Protein AF-A0A1S1YW67-F1 (afdb_monomer_lite)

Sequence (62 aa):
MNDVTFEDFFEGDTGTPSKIDSLPNLTLEEEKLYRKVRSNNYRLEREKIPNDHVIKILSKKQ

Secondary structure (DSSP, 8-state):
--HHHHHHH--S-B-PPPS----TT--HHHHHHHHHHHHTTB---GGGS-HHHHHHHHHTT-

InterPro domains:
  IPR024534 Wadjet protein JetD, C-terminal [PF09983] (1-56)

Radius of gyration: 12.59 Å; chains: 1; bounding box: 27×24×31 Å

Foldseek 3Di:
DFPVQCVVQFPPDADDADPDPDDPPDDPRRRVV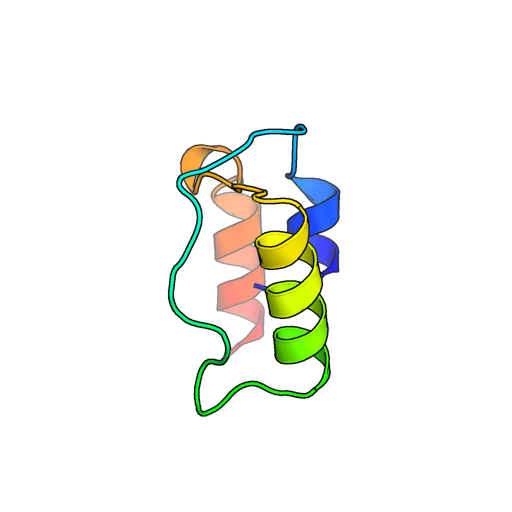VNVCRVSRGDGDPVSRDPVNVVVVVVVVD

Structure (mmCIF, N/CA/C/O backbone):
data_AF-A0A1S1YW67-F1
#
_entry.id   AF-A0A1S1YW67-F1
#
loop_
_atom_site.group_PDB
_atom_site.id
_atom_site.type_symbol
_atom_site.label_atom_id
_atom_site.label_alt_id
_atom_site.label_comp_id
_atom_site.label_asym_id
_atom_site.label_entity_id
_atom_site.label_seq_id
_atom_site.pdbx_PDB_ins_code
_atom_site.Cartn_x
_atom_site.Cartn_y
_atom_site.Cartn_z
_atom_site.occupancy
_atom_site.B_iso_or_equiv
_atom_site.auth_seq_id
_atom_site.auth_comp_id
_atom_site.auth_asym_id
_atom_site.auth_atom_id
_atom_site.pdbx_PDB_model_num
ATOM 1 N N . MET A 1 1 ? -1.039 -0.477 6.931 1.00 78.44 1 MET A N 1
ATOM 2 C CA . MET A 1 1 ? -2.036 -0.654 5.851 1.00 78.44 1 MET A CA 1
ATOM 3 C C . MET A 1 1 ? -2.511 -2.091 5.930 1.00 78.44 1 MET A C 1
ATOM 5 O O . MET A 1 1 ? -1.678 -2.939 6.211 1.00 78.44 1 MET A O 1
ATOM 9 N N . ASN A 1 2 ? -3.802 -2.358 5.759 1.00 88.00 2 ASN A N 1
ATOM 10 C CA . ASN A 1 2 ? -4.326 -3.724 5.695 1.00 88.00 2 ASN A CA 1
ATOM 11 C C . ASN A 1 2 ? -4.730 -4.070 4.256 1.00 88.00 2 ASN A C 1
ATOM 13 O O . ASN A 1 2 ? -4.772 -3.182 3.406 1.00 88.00 2 ASN A O 1
ATOM 17 N N . ASP A 1 3 ? -5.027 -5.345 4.011 1.00 91.56 3 ASP A N 1
ATOM 18 C CA . ASP A 1 3 ? -5.368 -5.862 2.679 1.00 91.56 3 ASP A CA 1
ATOM 19 C C . ASP A 1 3 ? -6.577 -5.127 2.078 1.00 91.56 3 ASP A C 1
ATOM 21 O O . ASP A 1 3 ? -6.518 -4.686 0.942 1.00 91.56 3 ASP A O 1
ATOM 25 N N . VAL A 1 4 ? -7.604 -4.838 2.889 1.00 92.44 4 VAL A N 1
ATOM 26 C CA . VAL A 1 4 ? -8.789 -4.069 2.457 1.00 92.44 4 VAL A CA 1
ATOM 27 C C . VAL A 1 4 ? -8.410 -2.701 1.886 1.00 92.44 4 VAL A C 1
ATOM 29 O O . VAL A 1 4 ? -8.809 -2.360 0.783 1.00 92.44 4 VAL A O 1
ATOM 32 N N . THR A 1 5 ? -7.584 -1.929 2.603 1.00 92.56 5 THR A N 1
ATOM 33 C CA . THR A 1 5 ? -7.133 -0.616 2.105 1.00 92.56 5 THR A CA 1
ATOM 34 C C . THR A 1 5 ? -6.292 -0.756 0.837 1.00 92.56 5 THR A C 1
ATOM 36 O O . THR A 1 5 ? -6.283 0.148 0.014 1.00 92.56 5 THR A O 1
ATOM 39 N N . PHE A 1 6 ? -5.551 -1.853 0.681 1.00 94.88 6 PHE A N 1
ATOM 40 C CA . PHE A 1 6 ? -4.782 -2.077 -0.535 1.00 94.88 6 PHE A CA 1
ATOM 41 C C . PHE A 1 6 ? -5.704 -2.361 -1.725 1.00 94.88 6 PHE A C 1
ATOM 43 O O . PHE A 1 6 ? -5.593 -1.674 -2.731 1.00 94.88 6 PHE A O 1
ATOM 50 N N . GLU A 1 7 ? -6.648 -3.294 -1.597 1.00 94.19 7 GLU A N 1
ATOM 51 C CA . GLU A 1 7 ? -7.590 -3.636 -2.673 1.00 94.19 7 GLU A CA 1
ATOM 52 C C . GLU A 1 7 ? -8.495 -2.462 -3.074 1.00 94.19 7 GLU A C 1
ATOM 54 O O . GLU A 1 7 ? -8.781 -2.297 -4.256 1.00 94.19 7 GLU A O 1
ATOM 59 N N . ASP A 1 8 ? -8.904 -1.621 -2.119 1.00 95.00 8 ASP A N 1
ATOM 60 C CA . ASP A 1 8 ? -9.783 -0.474 -2.387 1.00 95.00 8 ASP A CA 1
ATOM 61 C C . ASP A 1 8 ? -9.113 0.621 -3.243 1.00 95.00 8 ASP A C 1
ATOM 63 O O . ASP A 1 8 ? -9.806 1.349 -3.953 1.00 95.00 8 ASP A O 1
ATOM 67 N N . PHE A 1 9 ? -7.784 0.774 -3.160 1.00 95.69 9 PHE A N 1
ATOM 68 C CA . PHE A 1 9 ? -7.064 1.913 -3.759 1.00 95.69 9 PHE A CA 1
ATOM 69 C C . PHE A 1 9 ? -5.940 1.521 -4.723 1.00 95.69 9 PHE A C 1
ATOM 71 O O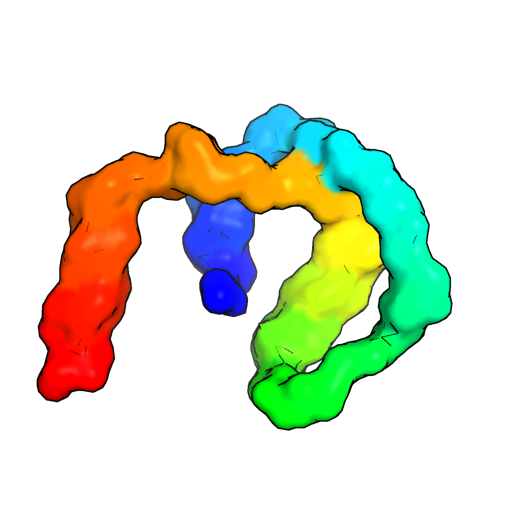 . PHE A 1 9 ? -5.302 2.393 -5.316 1.00 95.69 9 PHE A O 1
ATOM 78 N N . PHE A 1 10 ? -5.652 0.231 -4.879 1.00 95.75 10 PHE A N 1
ATOM 79 C CA . PHE A 1 10 ? -4.630 -0.230 -5.805 1.00 95.75 10 PHE A CA 1
ATOM 80 C C . PHE A 1 10 ? -5.138 -0.199 -7.250 1.00 95.75 10 PHE A C 1
ATOM 82 O O . PHE A 1 10 ? -6.109 -0.859 -7.601 1.00 95.75 10 PHE A O 1
ATOM 89 N N . GLU A 1 11 ? -4.432 0.529 -8.113 1.00 95.56 11 GLU A N 1
ATOM 90 C CA . GLU A 1 11 ? -4.829 0.736 -9.515 1.00 95.56 11 GLU A CA 1
ATOM 91 C C . GLU A 1 11 ? -3.944 -0.036 -10.512 1.00 95.56 11 GLU A C 1
ATOM 93 O O . GLU A 1 11 ? -3.919 0.275 -11.700 1.00 95.56 11 GLU A O 1
ATOM 98 N N . GLY A 1 12 ? -3.200 -1.046 -10.049 1.00 95.31 12 GLY A N 1
ATOM 99 C CA . GLY A 1 12 ? -2.335 -1.854 -10.916 1.00 95.31 12 GLY A CA 1
ATOM 100 C C . GLY A 1 12 ? -0.916 -1.312 -11.108 1.00 95.31 12 GLY A C 1
ATOM 101 O O . GLY A 1 12 ? -0.198 -1.812 -11.974 1.00 95.31 12 GLY A O 1
ATOM 102 N N . ASP A 1 13 ? -0.482 -0.320 -10.323 1.00 96.00 13 ASP A N 1
ATOM 103 C CA . ASP A 1 13 ? 0.864 0.241 -10.474 1.00 96.00 13 ASP A CA 1
ATOM 104 C C . ASP A 1 13 ? 1.959 -0.733 -10.042 1.00 96.00 13 ASP A C 1
ATOM 106 O O . ASP A 1 13 ? 1.838 -1.500 -9.080 1.00 96.00 13 ASP A O 1
ATOM 110 N N . THR A 1 14 ? 3.109 -0.596 -10.692 1.00 96.25 14 THR A N 1
ATOM 111 C CA . THR A 1 14 ? 4.335 -1.288 -10.305 1.00 96.25 14 THR A CA 1
ATOM 112 C C . THR A 1 14 ? 5.361 -0.330 -9.717 1.00 96.25 14 THR A C 1
ATOM 114 O O . THR A 1 14 ? 5.444 0.831 -10.116 1.00 96.25 14 THR A O 1
ATOM 117 N N . GLY A 1 15 ? 6.173 -0.819 -8.784 1.00 93.00 15 GLY A N 1
ATOM 118 C CA . GLY A 1 15 ? 7.223 -0.049 -8.126 1.00 93.00 15 GLY A CA 1
ATOM 119 C C . GLY A 1 15 ? 8.638 -0.435 -8.541 1.00 93.00 15 GLY A C 1
ATOM 120 O O . GLY A 1 15 ? 8.886 -1.026 -9.592 1.00 93.00 15 GLY A O 1
ATOM 121 N N . THR A 1 16 ? 9.583 -0.099 -7.667 1.00 93.56 16 THR A N 1
ATOM 122 C CA . THR A 1 16 ? 10.964 -0.575 -7.749 1.00 93.56 16 THR A CA 1
ATOM 123 C C . THR A 1 16 ? 11.083 -1.889 -6.973 1.00 93.56 16 THR A C 1
ATOM 125 O O . THR A 1 16 ? 10.747 -1.896 -5.784 1.00 93.56 16 THR A O 1
ATOM 128 N N . PRO A 1 17 ? 11.611 -2.971 -7.578 1.00 93.25 17 PRO A N 1
ATOM 129 C CA . PRO A 1 17 ? 11.769 -4.247 -6.890 1.00 93.25 17 PRO A CA 1
ATOM 130 C C . PRO A 1 17 ? 12.591 -4.121 -5.603 1.00 93.25 17 PRO A C 1
ATOM 132 O O . PRO A 1 17 ? 13.697 -3.572 -5.597 1.00 93.25 17 PRO A O 1
ATOM 135 N N . SER A 1 18 ? 12.064 -4.662 -4.503 1.00 90.19 18 SER A N 1
ATOM 136 C CA . SER A 1 18 ? 12.743 -4.646 -3.206 1.00 90.19 18 SER A CA 1
ATOM 137 C C . SER A 1 18 ? 13.695 -5.832 -3.041 1.00 90.19 18 SER A C 1
ATOM 139 O O . SER A 1 18 ? 13.315 -6.992 -3.223 1.00 90.19 18 SER A O 1
ATOM 141 N N . LYS A 1 19 ? 14.922 -5.549 -2.591 1.00 92.81 19 LYS A N 1
ATOM 142 C CA . LYS A 1 19 ? 15.919 -6.568 -2.213 1.00 92.81 19 LYS A CA 1
ATOM 143 C C . LYS A 1 19 ? 15.696 -7.154 -0.814 1.00 92.81 19 LYS A C 1
ATOM 145 O O . LYS A 1 19 ? 16.400 -8.077 -0.432 1.00 92.81 19 LYS A O 1
ATOM 150 N N . ILE A 1 20 ? 14.754 -6.610 -0.047 1.00 91.88 20 ILE A N 1
ATOM 151 C CA . ILE A 1 20 ? 14.436 -7.079 1.304 1.00 91.88 20 ILE A CA 1
ATOM 152 C C . ILE A 1 20 ? 13.363 -8.159 1.182 1.00 91.88 20 ILE A C 1
ATOM 154 O O . ILE A 1 20 ? 12.317 -7.892 0.600 1.00 91.88 20 ILE A O 1
ATOM 158 N N . ASP A 1 21 ? 13.627 -9.363 1.693 1.00 86.69 21 ASP A N 1
ATOM 159 C CA . ASP A 1 21 ? 12.696 -10.502 1.627 1.00 86.69 21 ASP A CA 1
ATOM 160 C C . ASP A 1 21 ? 11.676 -10.534 2.775 1.00 86.69 21 ASP A C 1
ATOM 162 O O . ASP A 1 21 ? 10.595 -11.103 2.621 1.00 86.69 21 ASP A O 1
ATOM 166 N N . SER A 1 22 ? 11.999 -9.927 3.919 1.00 88.69 22 SER A N 1
ATOM 167 C CA . SER A 1 22 ? 11.164 -9.938 5.124 1.00 88.69 22 SER A CA 1
ATOM 168 C C . SER A 1 22 ? 11.355 -8.670 5.950 1.00 88.69 22 SER A C 1
ATOM 170 O O . SER A 1 22 ? 12.463 -8.137 6.019 1.00 88.69 22 SER A O 1
ATOM 172 N N . LEU A 1 23 ? 10.300 -8.236 6.639 1.00 91.19 23 LEU A N 1
ATOM 173 C CA . LEU A 1 23 ? 10.343 -7.124 7.589 1.00 91.19 23 LEU A CA 1
ATOM 174 C C . LEU A 1 23 ? 10.081 -7.634 9.016 1.00 91.19 23 LEU A C 1
ATOM 176 O O . LEU A 1 23 ? 9.229 -8.506 9.194 1.00 91.19 23 LEU A O 1
ATOM 180 N N . PRO A 1 24 ? 10.783 -7.109 10.037 1.00 92.94 24 PRO A N 1
ATOM 181 C CA . PRO A 1 24 ? 10.489 -7.434 11.428 1.00 92.94 24 PRO A CA 1
ATOM 182 C C . PRO A 1 24 ? 9.175 -6.775 11.884 1.00 92.94 24 PRO A C 1
ATOM 184 O O . PRO A 1 24 ? 8.777 -5.740 11.353 1.00 92.94 24 PRO A O 1
ATOM 187 N N . ASN A 1 25 ? 8.549 -7.333 12.925 1.00 94.06 25 ASN A N 1
ATOM 188 C CA . ASN A 1 25 ? 7.361 -6.781 13.601 1.00 94.06 25 ASN A CA 1
ATOM 189 C C . ASN A 1 25 ? 6.082 -6.686 12.746 1.00 94.06 25 ASN A C 1
ATOM 191 O O . ASN A 1 25 ? 5.254 -5.811 12.986 1.00 94.06 25 ASN A O 1
ATOM 195 N N . LEU A 1 26 ? 5.906 -7.579 11.770 1.00 93.31 26 LEU A N 1
ATOM 196 C CA . LEU A 1 26 ? 4.638 -7.718 11.055 1.00 93.31 26 LEU A CA 1
ATOM 197 C C . LEU A 1 26 ? 3.721 -8.715 11.766 1.00 93.31 26 LEU A C 1
ATOM 199 O O . LEU A 1 26 ? 4.163 -9.766 12.233 1.00 93.31 26 LEU A O 1
ATOM 203 N N . THR A 1 27 ? 2.427 -8.411 11.806 1.00 94.31 27 THR A N 1
ATOM 204 C CA . THR A 1 27 ? 1.399 -9.429 12.049 1.00 94.31 27 THR A CA 1
ATOM 205 C C . THR A 1 27 ? 1.326 -10.404 10.868 1.00 94.31 27 THR A C 1
ATOM 207 O O . THR A 1 27 ? 1.781 -10.098 9.765 1.00 94.31 27 THR A O 1
ATOM 210 N N . LEU A 1 28 ? 0.707 -11.573 11.066 1.00 93.31 28 LEU A N 1
ATOM 211 C CA . LEU A 1 28 ? 0.547 -12.574 10.002 1.00 93.31 28 LEU A CA 1
ATOM 212 C C . LEU A 1 28 ? -0.146 -12.001 8.752 1.00 93.31 28 LEU A C 1
ATOM 214 O O . LEU A 1 28 ? 0.235 -12.312 7.625 1.00 93.31 28 LEU A O 1
ATOM 218 N N . GLU A 1 29 ? -1.152 -11.148 8.944 1.00 93.06 29 GLU A N 1
ATOM 219 C CA . GLU A 1 29 ? -1.884 -10.524 7.838 1.00 93.06 29 GLU A CA 1
ATOM 220 C C . GLU A 1 29 ? -1.038 -9.472 7.109 1.00 93.06 29 GLU A C 1
ATOM 222 O O . GLU A 1 29 ? -1.055 -9.400 5.880 1.00 93.06 29 GLU A O 1
ATOM 227 N N . GLU A 1 30 ? -0.231 -8.701 7.839 1.00 94.50 30 GLU A N 1
ATOM 228 C CA . GLU A 1 30 ? 0.703 -7.750 7.230 1.00 94.50 30 GLU A CA 1
ATOM 229 C C . GLU A 1 30 ? 1.825 -8.460 6.467 1.00 94.50 30 GLU A C 1
ATOM 231 O O . GLU A 1 30 ? 2.220 -7.997 5.400 1.00 94.50 30 GLU A O 1
ATOM 236 N N . GLU A 1 31 ? 2.313 -9.599 6.965 1.00 94.75 31 GLU A N 1
ATOM 237 C CA . GLU A 1 31 ? 3.317 -10.406 6.269 1.00 94.75 31 GLU A CA 1
ATOM 238 C C . GLU A 1 31 ? 2.772 -10.968 4.948 1.00 94.75 31 GLU A C 1
ATOM 240 O O . GLU A 1 31 ? 3.444 -10.890 3.915 1.00 94.75 31 GLU A O 1
ATOM 245 N N . LYS A 1 32 ? 1.540 -11.493 4.946 1.00 94.50 32 LYS A N 1
ATOM 246 C CA . LYS A 1 32 ? 0.870 -11.969 3.723 1.00 94.50 32 LYS A CA 1
ATOM 247 C C . LYS A 1 32 ? 0.731 -10.851 2.694 1.00 94.50 32 LYS A C 1
ATOM 249 O O . LYS A 1 32 ? 1.112 -11.040 1.536 1.00 94.50 32 LYS A O 1
ATOM 254 N N . LEU A 1 33 ? 0.239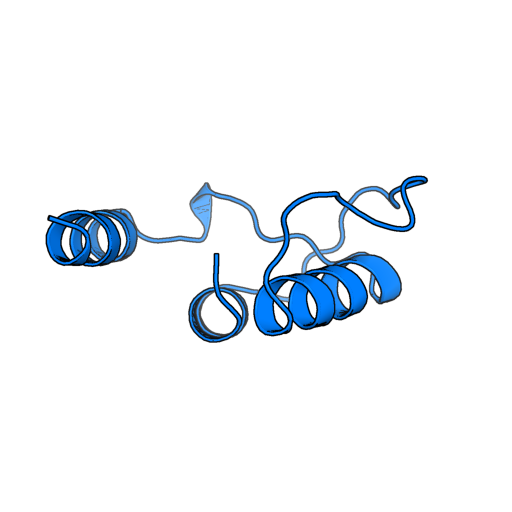 -9.686 3.122 1.00 95.50 33 LEU A N 1
ATOM 255 C CA . LEU A 1 33 ? 0.108 -8.515 2.259 1.00 95.50 33 LEU A CA 1
ATOM 256 C C . LEU A 1 33 ? 1.472 -8.073 1.718 1.00 95.50 33 LEU A C 1
ATOM 258 O O . LEU A 1 33 ? 1.620 -7.859 0.517 1.00 95.50 33 LEU A O 1
ATOM 262 N N . TYR A 1 34 ? 2.492 -8.004 2.573 1.00 94.88 34 TYR A N 1
ATOM 263 C CA . TYR A 1 34 ? 3.850 -7.653 2.166 1.00 94.88 34 TYR A CA 1
ATOM 264 C C . TYR A 1 34 ? 4.395 -8.606 1.096 1.00 94.88 34 TYR A C 1
ATOM 266 O O . TYR A 1 34 ? 4.903 -8.150 0.071 1.00 94.88 34 TYR A O 1
ATOM 274 N N . ARG A 1 35 ? 4.247 -9.923 1.290 1.00 94.12 35 ARG A N 1
ATOM 275 C CA . ARG A 1 35 ? 4.668 -10.933 0.307 1.00 94.12 35 ARG A CA 1
ATOM 276 C C . ARG A 1 35 ? 3.932 -10.759 -1.020 1.00 94.12 35 ARG A C 1
ATOM 278 O O . ARG A 1 35 ? 4.583 -10.741 -2.059 1.00 94.12 35 ARG A O 1
ATOM 285 N N . LYS A 1 36 ? 2.608 -10.563 -0.993 1.00 94.25 36 LYS A N 1
ATOM 286 C CA . LYS A 1 36 ? 1.789 -10.311 -2.193 1.00 94.25 36 LYS A CA 1
ATOM 287 C C . LYS A 1 36 ? 2.276 -9.078 -2.956 1.00 94.25 36 LYS A C 1
ATOM 289 O O . LYS A 1 36 ? 2.561 -9.176 -4.149 1.00 94.25 36 LYS A O 1
ATOM 294 N N . VAL A 1 37 ? 2.409 -7.942 -2.272 1.00 94.94 37 VAL A N 1
ATOM 295 C CA . VAL A 1 37 ? 2.856 -6.674 -2.871 1.00 94.94 37 VAL A CA 1
ATOM 296 C C . VAL A 1 37 ? 4.255 -6.828 -3.459 1.00 94.94 37 VAL A C 1
ATOM 298 O O . VAL A 1 37 ? 4.496 -6.456 -4.605 1.00 94.94 37 VAL A O 1
ATOM 301 N N . ARG A 1 38 ? 5.174 -7.443 -2.709 1.00 94.75 38 ARG A N 1
ATOM 302 C CA . ARG A 1 38 ? 6.559 -7.632 -3.135 1.00 94.75 38 ARG A CA 1
ATOM 303 C C . ARG A 1 38 ? 6.683 -8.554 -4.345 1.00 94.75 38 ARG A C 1
ATOM 305 O O . ARG A 1 38 ? 7.355 -8.187 -5.304 1.00 94.75 38 ARG A O 1
ATOM 312 N N . SER A 1 39 ? 6.073 -9.738 -4.303 1.00 94.44 39 SER A N 1
ATOM 313 C CA . SER A 1 39 ? 6.203 -10.747 -5.363 1.00 94.44 39 SER A CA 1
ATOM 314 C C . SER A 1 39 ? 5.674 -10.262 -6.708 1.00 94.44 39 SER A C 1
ATOM 316 O O . SER A 1 39 ? 6.190 -10.675 -7.740 1.00 94.44 39 SER A O 1
ATOM 318 N N . ASN A 1 40 ? 4.689 -9.363 -6.697 1.00 95.38 40 ASN A N 1
ATOM 319 C CA . ASN A 1 40 ? 4.142 -8.765 -7.910 1.00 95.38 40 ASN A CA 1
ATOM 320 C C . ASN A 1 40 ? 4.758 -7.396 -8.250 1.00 95.38 40 ASN A C 1
ATOM 322 O O . ASN A 1 40 ? 4.356 -6.769 -9.226 1.00 95.38 40 ASN A O 1
ATOM 326 N N . ASN A 1 41 ? 5.725 -6.922 -7.454 1.00 96.19 41 ASN A N 1
ATOM 327 C CA . ASN A 1 41 ? 6.301 -5.582 -7.560 1.00 96.19 41 ASN A CA 1
ATOM 328 C C . ASN A 1 41 ? 5.233 -4.471 -7.564 1.00 96.19 41 ASN A C 1
ATOM 330 O O . ASN A 1 41 ? 5.365 -3.477 -8.275 1.00 96.19 41 ASN A O 1
ATOM 334 N N . TYR A 1 42 ? 4.163 -4.641 -6.788 1.00 96.00 42 TYR A N 1
ATOM 335 C CA . TYR A 1 42 ? 3.076 -3.673 -6.717 1.00 96.00 42 TYR A CA 1
ATOM 336 C C . TYR A 1 42 ? 3.451 -2.449 -5.896 1.00 96.00 42 TYR A C 1
ATOM 338 O O . TYR A 1 42 ? 4.242 -2.510 -4.950 1.00 96.00 42 TYR A O 1
ATOM 346 N N . ARG A 1 43 ? 2.843 -1.322 -6.256 1.00 95.06 43 ARG A N 1
ATOM 347 C CA . ARG A 1 43 ? 3.022 -0.048 -5.572 1.00 95.06 43 ARG A CA 1
ATOM 34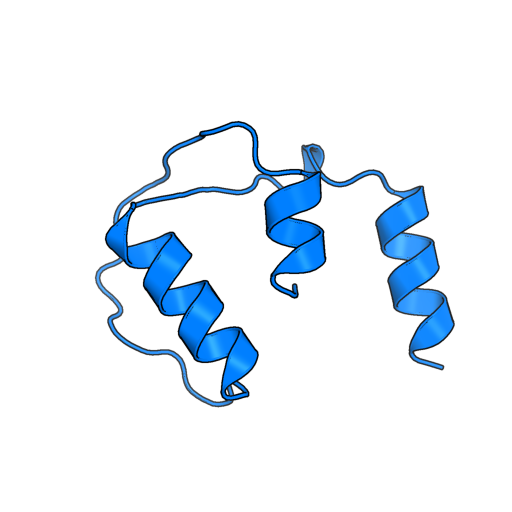8 C C . ARG A 1 43 ? 1.669 0.606 -5.345 1.00 95.06 43 ARG A C 1
ATOM 350 O O . ARG A 1 43 ? 0.870 0.710 -6.259 1.00 95.06 43 ARG A O 1
ATOM 357 N N . LEU A 1 44 ? 1.428 1.049 -4.118 1.00 93.88 44 LEU A N 1
ATOM 358 C CA . LEU A 1 44 ? 0.304 1.921 -3.799 1.00 93.88 44 LEU A CA 1
ATOM 359 C C . LEU A 1 44 ? 0.873 3.272 -3.381 1.00 93.88 44 LEU A C 1
ATOM 361 O O . LEU A 1 44 ? 1.547 3.368 -2.353 1.00 93.88 44 LEU A O 1
ATOM 365 N N . GLU A 1 45 ? 0.635 4.300 -4.188 1.00 91.19 45 GLU A N 1
ATOM 366 C CA . GLU A 1 45 ? 1.048 5.660 -3.852 1.00 91.19 45 GLU A CA 1
ATOM 367 C C . GLU A 1 45 ? 0.133 6.256 -2.790 1.00 91.19 45 GLU A C 1
ATOM 369 O O . GLU A 1 45 ? -1.083 6.074 -2.811 1.00 91.19 45 GLU A O 1
ATOM 374 N N . ARG A 1 46 ? 0.713 7.031 -1.870 1.00 88.81 46 ARG A N 1
ATOM 375 C CA . ARG A 1 46 ? -0.052 7.678 -0.795 1.00 88.81 46 ARG A CA 1
ATOM 376 C C . ARG A 1 46 ? -1.164 8.580 -1.339 1.00 88.81 46 ARG A C 1
ATOM 378 O O . ARG A 1 46 ? -2.218 8.658 -0.721 1.00 88.81 46 ARG A O 1
ATOM 385 N N . GLU A 1 47 ? -0.931 9.234 -2.475 1.00 91.81 47 GLU A N 1
ATOM 386 C CA . GLU A 1 47 ? -1.895 10.127 -3.133 1.00 91.81 47 GLU A CA 1
ATOM 387 C C . GLU A 1 47 ? -3.165 9.401 -3.605 1.00 91.81 47 GLU A C 1
ATOM 389 O O . GLU A 1 47 ? -4.203 10.040 -3.749 1.00 91.81 47 GLU A O 1
ATOM 394 N N . LYS A 1 48 ? -3.113 8.070 -3.773 1.00 91.88 48 LYS A N 1
ATOM 395 C CA . LYS A 1 48 ? -4.270 7.241 -4.151 1.00 91.88 48 LYS A CA 1
ATOM 396 C C . LYS A 1 48 ? -5.199 6.927 -2.983 1.00 91.88 48 LYS A C 1
ATOM 398 O O . LYS A 1 48 ? -6.301 6.438 -3.196 1.00 91.88 48 LYS A O 1
ATOM 403 N N . ILE A 1 49 ? 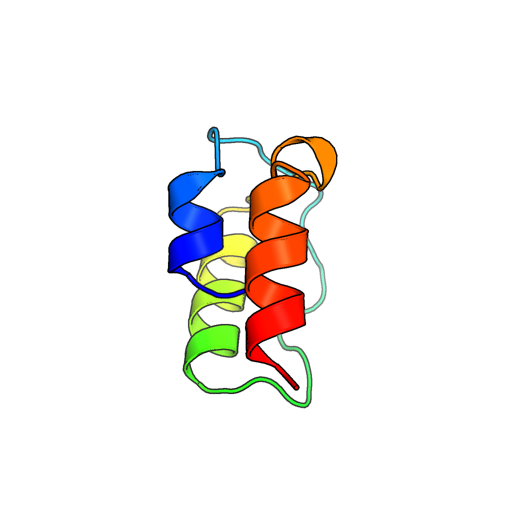-4.780 7.215 -1.749 1.00 93.75 49 ILE A N 1
ATOM 404 C CA . ILE A 1 49 ? -5.596 7.000 -0.553 1.00 93.75 49 ILE A CA 1
ATOM 405 C C . ILE A 1 49 ? -6.262 8.332 -0.165 1.00 93.75 49 ILE A C 1
ATOM 407 O O . ILE A 1 49 ? -5.560 9.259 0.250 1.00 93.75 49 ILE A O 1
ATOM 411 N N . PRO A 1 50 ? -7.603 8.448 -0.227 1.00 94.56 50 PRO A N 1
ATOM 412 C CA . PRO A 1 50 ? -8.309 9.664 0.157 1.00 94.56 50 PRO A CA 1
ATOM 413 C C . PRO A 1 50 ? -8.052 10.052 1.616 1.00 94.56 50 PRO A C 1
ATOM 415 O O . PRO A 1 50 ? -8.083 9.208 2.517 1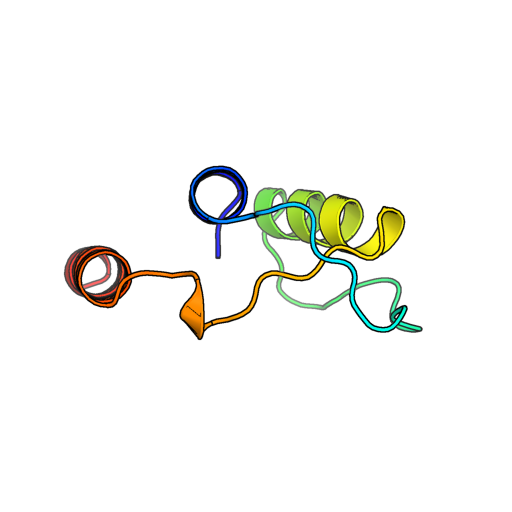.00 94.56 50 PRO A O 1
ATOM 418 N N . ASN A 1 51 ? -7.882 11.352 1.872 1.00 93.31 51 ASN A N 1
ATOM 419 C CA . ASN A 1 51 ? -7.634 11.872 3.221 1.00 93.31 51 ASN A CA 1
ATOM 420 C C . ASN A 1 51 ? -8.737 11.481 4.218 1.00 93.31 51 ASN A C 1
ATOM 422 O O . ASN A 1 51 ? -8.426 11.114 5.350 1.00 93.31 51 ASN A O 1
ATOM 426 N N . ASP A 1 52 ? -10.003 11.480 3.798 1.00 94.06 52 ASP A N 1
ATOM 427 C CA . ASP A 1 52 ? -11.134 11.099 4.655 1.00 94.06 52 ASP A CA 1
ATOM 428 C C . ASP A 1 52 ? -11.033 9.645 5.134 1.00 94.06 52 ASP A C 1
ATOM 430 O O . ASP A 1 52 ? -11.347 9.335 6.286 1.00 94.06 52 ASP A O 1
ATOM 434 N N . HIS A 1 53 ? -10.531 8.748 4.278 1.00 92.44 53 HIS A N 1
ATOM 435 C CA . HIS A 1 53 ? -10.281 7.354 4.646 1.00 92.44 53 HIS A CA 1
ATOM 436 C C . HIS A 1 53 ? -9.170 7.249 5.691 1.00 92.44 53 HIS A C 1
ATOM 438 O O . HIS A 1 53 ? -9.315 6.544 6.691 1.00 92.44 53 HIS A O 1
ATOM 444 N N . VAL A 1 54 ? -8.086 8.007 5.506 1.00 90.25 54 VAL A N 1
ATOM 445 C CA . VAL A 1 54 ? -6.979 8.069 6.470 1.00 90.25 54 VAL A CA 1
ATOM 446 C C . VAL A 1 54 ? -7.469 8.585 7.826 1.00 90.25 54 VAL A C 1
ATOM 448 O O . VAL A 1 54 ? -7.215 7.946 8.848 1.00 90.25 54 VAL A O 1
ATOM 451 N N . ILE A 1 55 ? -8.224 9.689 7.847 1.00 92.62 55 ILE A N 1
ATOM 452 C CA . ILE A 1 55 ? -8.793 10.273 9.071 1.00 92.62 55 ILE A CA 1
ATOM 453 C C . ILE A 1 55 ? -9.700 9.261 9.778 1.00 92.62 55 ILE A C 1
ATOM 455 O O . ILE A 1 55 ? -9.573 9.064 10.987 1.00 92.62 55 ILE A O 1
ATOM 459 N N . LYS A 1 56 ? -10.566 8.565 9.032 1.00 90.81 56 LYS A N 1
ATOM 460 C CA . LYS A 1 56 ? -11.463 7.528 9.564 1.00 90.81 56 LYS A CA 1
ATOM 461 C C . LYS A 1 56 ? -10.712 6.357 10.200 1.00 90.81 56 LYS A C 1
ATOM 463 O O . LYS A 1 56 ? -11.185 5.793 11.183 1.00 90.81 56 LYS A O 1
ATOM 468 N N . ILE A 1 57 ? -9.574 5.948 9.642 1.00 88.44 57 ILE A N 1
ATOM 469 C CA . ILE A 1 57 ? -8.749 4.884 10.234 1.00 88.44 57 ILE A CA 1
ATOM 470 C C . ILE A 1 57 ? -8.078 5.376 11.518 1.00 88.44 57 ILE A C 1
ATOM 472 O O . ILE A 1 57 ? -8.046 4.646 12.508 1.00 88.44 57 ILE A O 1
ATOM 476 N N . LEU A 1 58 ? -7.543 6.598 11.509 1.00 87.56 58 LEU A N 1
ATOM 477 C CA . LEU A 1 58 ? -6.841 7.167 12.659 1.00 87.56 58 LEU A CA 1
ATOM 478 C C . LEU A 1 58 ? -7.784 7.446 13.834 1.00 87.56 58 LEU A C 1
ATOM 480 O O . LEU A 1 58 ? -7.412 7.189 14.975 1.00 87.56 58 LEU A O 1
ATOM 484 N N . SER A 1 59 ? -9.010 7.906 13.573 1.00 89.19 59 SER A N 1
ATOM 485 C CA . SER A 1 59 ? -10.003 8.162 14.624 1.00 89.19 59 SER A CA 1
ATOM 486 C C . SER A 1 59 ? -10.499 6.889 15.312 1.00 89.19 59 SER A C 1
ATOM 488 O O . SER A 1 59 ? -10.874 6.934 16.476 1.00 89.19 59 SER A O 1
ATOM 490 N N . LYS A 1 60 ? -10.457 5.741 14.625 1.00 74.88 60 LYS A N 1
ATOM 491 C CA . LYS A 1 60 ? -10.799 4.423 15.188 1.00 74.88 60 LYS A CA 1
ATOM 492 C C . LYS A 1 60 ? -9.692 3.796 16.042 1.00 74.88 60 LYS A C 1
ATOM 494 O O . LYS A 1 60 ? -9.919 2.741 16.625 1.00 74.88 60 LYS A O 1
ATOM 499 N N . LYS A 1 61 ? -8.491 4.380 16.054 1.00 59.88 61 LYS A N 1
ATOM 500 C CA . LYS A 1 61 ? -7.333 3.892 16.820 1.00 59.88 61 LYS A CA 1
ATOM 501 C C . LYS A 1 61 ? -7.142 4.605 18.171 1.00 59.88 61 LYS A C 1
ATOM 503 O O . LYS A 1 61 ? -6.122 4.353 18.809 1.00 59.88 61 LYS A O 1
ATOM 508 N N . GLN A 1 62 ? -8.071 5.480 18.576 1.00 50.44 62 GLN A N 1
ATOM 509 C CA . GLN A 1 62 ? -8.107 6.105 19.908 1.00 50.44 62 GLN A CA 1
ATOM 510 C C . GLN A 1 62 ? -8.981 5.314 20.878 1.00 50.44 62 GLN A C 1
ATOM 512 O O . GLN A 1 62 ? -10.012 4.771 20.420 1.00 50.44 62 GLN A O 1
#

pLDDT: mean 91.34, std 7.62, range [50.44, 96.25]

Organism: Flammeovirga pacifica (NCBI:txid915059)